Protein AF-A0AAW2SQA1-F1 (afdb_monomer)

pLDDT: mean 84.81, std 9.73, range [44.5, 93.0]

InterPro domains:
  IPR057670 Retroviral polymerase, SH3-like domain [PF25597] (31-67)

Solvent-accessible surface area (backbone atoms only — not comparable to full-atom values): 4612 Å² total; per-residue (Å²): 135,80,88,81,75,88,64,97,63,55,73,63,28,73,77,65,78,42,80,82,80,60,87,80,66,56,59,54,73,35,82,41,79,45,72,52,88,79,72,62,97,85,51,70,66,50,46,74,23,31,31,56,40,68,53,94,87,52,96,62,71,42,68,44,73,72,87,117

Organism: NCBI:txid2727402

Radius of gyration: 17.6 Å; Cα contacts (8 Å, |Δi|>4): 75; chains: 1; bounding box: 30×28×45 Å

Secondary structure (DSSP, 8-state):
----S--SS-HHHHHHSS---GGG--SSSEEEEEEPSS--TTS-SEEEEEEEE--SSSSS-EEEES--

Foldseek 3Di:
DPDPDDDPDDPCCVVPVDDDDCVVPDQWFDWDWAADPDDDPPDDRTATWIWHHADPPDGDTDTHGPPD

Structure (mmCIF, N/CA/C/O backbone):
data_AF-A0AAW2SQA1-F1
#
_entry.id   AF-A0AAW2SQA1-F1
#
loop_
_atom_site.group_PDB
_atom_site.id
_atom_site.type_symbol
_atom_site.label_atom_id
_atom_site.label_alt_id
_atom_site.label_comp_id
_atom_site.label_asym_id
_atom_site.label_entity_id
_atom_site.label_seq_id
_atom_site.pdbx_PDB_ins_code
_atom_site.Cartn_x
_atom_site.Cartn_y
_atom_site.Cartn_z
_atom_site.occupancy
_atom_site.B_iso_or_equiv
_atom_site.auth_seq_id
_atom_site.auth_comp_id
_atom_site.auth_asym_id
_atom_site.auth_atom_id
_atom_site.pdbx_PDB_model_num
ATOM 1 N N . MET A 1 1 ? 14.403 12.314 19.605 1.00 44.50 1 MET A N 1
ATOM 2 C CA . MET A 1 1 ? 13.990 11.135 20.397 1.00 44.50 1 MET A CA 1
ATOM 3 C C . MET A 1 1 ? 12.579 10.768 19.974 1.00 44.50 1 MET A C 1
ATOM 5 O O . MET A 1 1 ? 11.678 11.561 20.209 1.00 44.50 1 MET A O 1
ATOM 9 N N . ALA A 1 2 ? 12.394 9.642 19.283 1.00 51.12 2 ALA A N 1
ATOM 10 C CA . ALA A 1 2 ? 11.054 9.121 19.022 1.00 51.12 2 ALA A CA 1
ATOM 11 C C . ALA A 1 2 ? 10.557 8.411 20.294 1.00 51.12 2 ALA A C 1
ATOM 13 O O . ALA A 1 2 ? 11.357 7.727 20.940 1.00 51.12 2 ALA A O 1
ATOM 14 N N . PRO A 1 3 ? 9.290 8.581 20.697 1.00 64.94 3 PRO A N 1
ATOM 15 C CA . PRO A 1 3 ? 8.757 7.864 21.846 1.00 64.94 3 PRO A CA 1
ATOM 16 C C . PRO A 1 3 ? 8.791 6.356 21.551 1.00 64.94 3 PRO A C 1
ATOM 18 O O . PRO A 1 3 ? 8.150 5.898 20.613 1.00 64.94 3 PRO A O 1
ATOM 21 N N 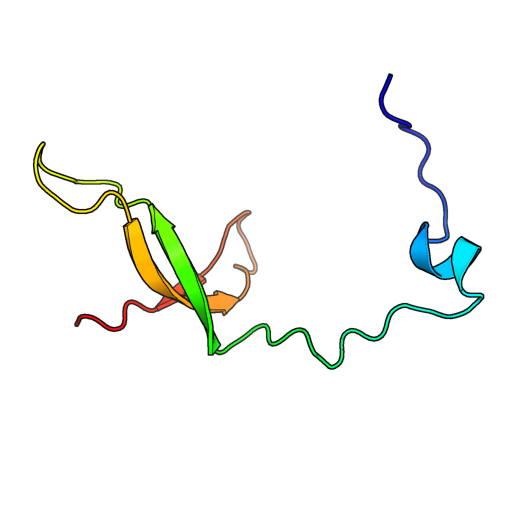. SER A 1 4 ? 9.569 5.591 22.327 1.00 69.88 4 SER A N 1
ATOM 22 C CA . SER A 1 4 ? 9.691 4.129 22.169 1.00 69.88 4 SER A CA 1
ATOM 23 C C . SER A 1 4 ? 8.794 3.331 23.118 1.00 69.88 4 SER A C 1
ATOM 25 O O . SER A 1 4 ? 8.763 2.105 23.052 1.00 69.88 4 SER A O 1
ATOM 27 N N . LYS A 1 5 ? 8.066 4.004 24.020 1.00 78.69 5 LYS A N 1
ATOM 28 C CA . LYS A 1 5 ? 7.126 3.337 24.923 1.00 78.69 5 LYS A CA 1
ATOM 29 C C . LYS A 1 5 ? 5.838 3.028 24.176 1.00 78.69 5 LYS A C 1
ATOM 31 O O . LYS A 1 5 ? 5.146 3.940 23.728 1.00 78.69 5 LYS A O 1
ATOM 36 N N . THR A 1 6 ? 5.508 1.746 24.097 1.00 73.62 6 THR A N 1
ATOM 37 C CA . THR A 1 6 ? 4.215 1.275 23.612 1.00 73.62 6 THR A CA 1
ATOM 38 C C . THR A 1 6 ? 3.129 1.785 24.554 1.00 73.62 6 THR A C 1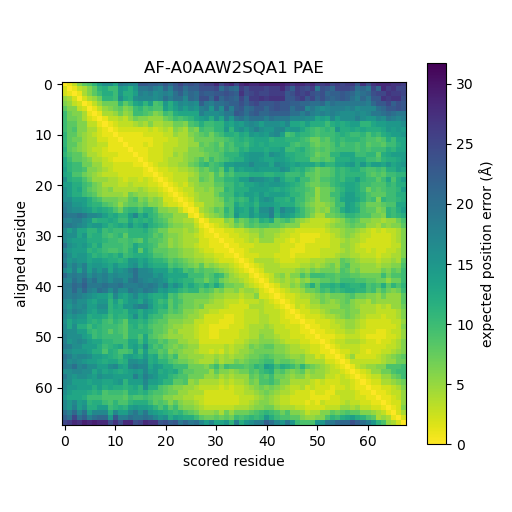
ATOM 40 O O . THR A 1 6 ? 3.084 1.413 25.726 1.00 73.62 6 THR A O 1
ATOM 43 N N . VAL A 1 7 ? 2.280 2.677 24.056 1.00 79.44 7 VAL A N 1
ATOM 44 C CA . VAL A 1 7 ? 1.071 3.123 24.752 1.00 79.44 7 VAL A CA 1
ATOM 45 C C . VAL A 1 7 ? -0.101 2.237 24.323 1.00 79.44 7 VAL A C 1
ATOM 47 O O . VAL A 1 7 ? -0.192 1.899 23.144 1.00 79.44 7 VAL A O 1
ATOM 50 N N . PRO A 1 8 ? -0.993 1.845 25.252 1.00 82.50 8 PRO A N 1
ATOM 51 C CA . PRO A 1 8 ? -2.113 0.954 24.947 1.00 82.50 8 PRO A CA 1
ATOM 52 C C . PRO A 1 8 ? -3.189 1.615 24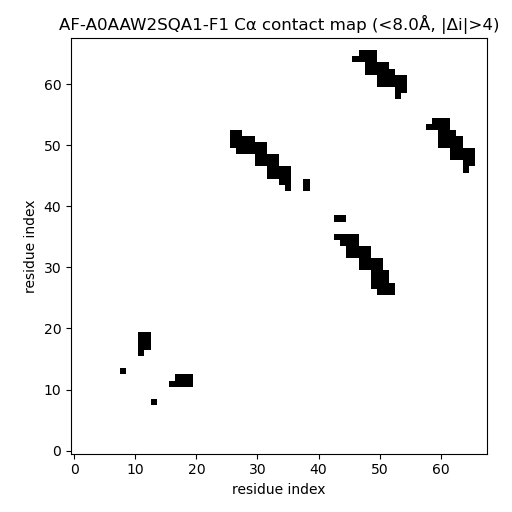.077 1.00 82.50 8 PRO A C 1
ATOM 54 O O . PRO A 1 8 ? -4.007 0.917 23.492 1.00 82.50 8 PRO A O 1
ATOM 57 N N . GLN A 1 9 ? -3.196 2.948 24.010 1.00 85.62 9 GLN A N 1
ATOM 58 C CA . GLN A 1 9 ? -4.164 3.739 23.259 1.00 85.62 9 GLN A CA 1
ATOM 59 C C . GLN A 1 9 ? -3.459 4.541 22.173 1.00 85.62 9 GLN A C 1
ATOM 61 O O . GLN A 1 9 ? -2.350 5.052 22.361 1.00 85.62 9 GLN A O 1
ATOM 66 N N . THR A 1 10 ? -4.123 4.673 21.032 1.00 86.12 10 THR A N 1
ATOM 67 C CA . THR A 1 1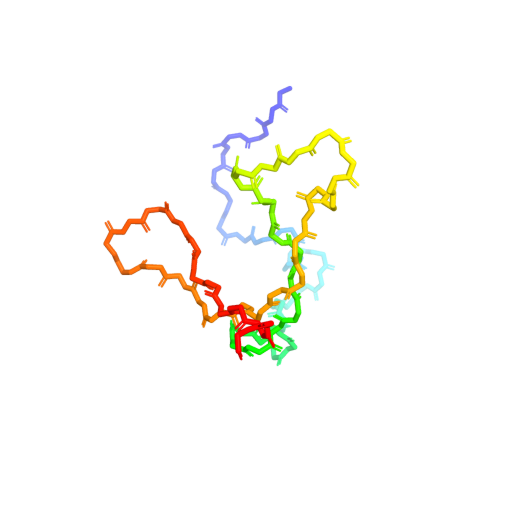0 ? -3.650 5.516 19.935 1.00 86.12 10 THR A CA 1
ATOM 68 C C . THR A 1 10 ? -3.819 7.001 20.287 1.00 86.12 10 THR A C 1
ATOM 70 O O . THR A 1 10 ? -4.751 7.360 21.010 1.00 86.12 10 THR A O 1
ATOM 73 N N . PRO A 1 11 ? -2.988 7.916 19.749 1.00 89.38 11 PRO A N 1
ATOM 74 C CA . PRO A 1 11 ? -3.190 9.354 19.947 1.00 89.38 11 PRO A CA 1
ATOM 75 C C . PRO A 1 11 ? -4.602 9.823 19.564 1.00 89.38 11 PRO A C 1
ATOM 77 O O . PRO A 1 11 ? -5.168 10.682 20.231 1.00 89.38 11 PRO A O 1
ATOM 80 N N . TYR A 1 12 ? -5.201 9.221 18.531 1.00 88.31 12 TYR A N 1
ATOM 81 C CA . TYR A 1 12 ? -6.568 9.530 18.112 1.00 88.31 12 TYR A CA 1
ATOM 82 C C . TYR A 1 12 ? -7.596 9.237 19.215 1.00 88.31 12 TYR A C 1
ATOM 84 O O . TYR A 1 12 ? -8.466 10.062 19.484 1.00 88.31 12 TYR A O 1
ATOM 92 N N . GLU A 1 13 ? -7.481 8.085 19.875 1.00 92.56 13 GLU A N 1
ATOM 93 C CA . GLU A 1 13 ? -8.369 7.698 20.9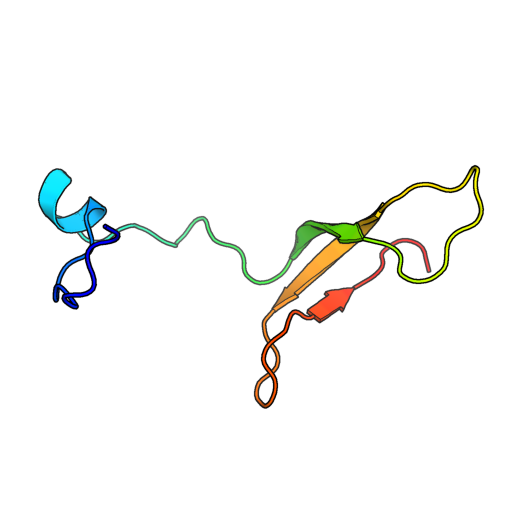76 1.00 92.56 13 GLU A CA 1
ATOM 94 C C . GLU A 1 13 ? -8.238 8.635 22.173 1.00 92.56 13 GLU A C 1
ATOM 96 O O . GLU A 1 13 ? -9.253 9.033 22.738 1.00 92.56 13 GLU A O 1
ATOM 101 N N . ILE A 1 14 ? -7.011 9.040 22.513 1.00 91.56 14 ILE A N 1
ATOM 102 C CA . ILE A 1 14 ? -6.747 9.981 23.610 1.00 91.56 14 ILE A CA 1
ATOM 103 C C . ILE A 1 14 ? -7.396 11.342 23.323 1.00 91.56 14 ILE A C 1
ATOM 105 O O . ILE A 1 14 ? -8.015 11.929 24.207 1.00 91.56 14 ILE A O 1
ATOM 109 N N . TRP A 1 15 ? -7.289 11.840 22.088 1.00 92.25 15 TRP A N 1
ATOM 110 C CA . TRP A 1 15 ? -7.833 13.150 21.711 1.00 92.25 15 TRP A CA 1
ATOM 111 C C . TRP A 1 15 ? -9.354 13.170 21.548 1.00 92.25 15 TRP A C 1
ATOM 113 O O . TRP A 1 15 ? -9.987 14.187 21.823 1.00 92.25 15 TRP A O 1
ATOM 123 N N . HIS A 1 16 ? -9.943 12.079 21.058 1.00 90.50 16 HIS A N 1
ATOM 124 C CA . HIS A 1 16 ? -11.3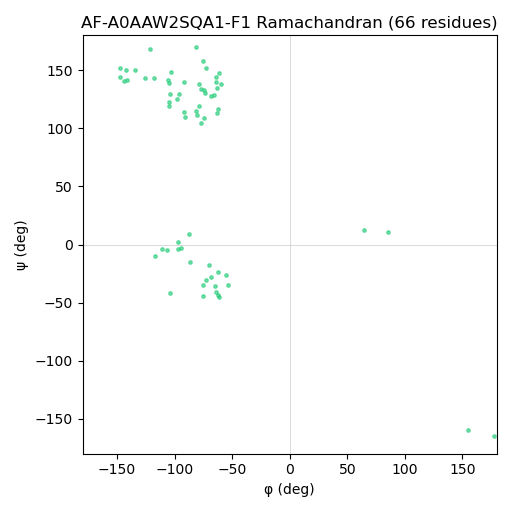52 12.049 20.657 1.00 90.50 16 HIS A CA 1
ATOM 125 C C . HIS A 1 16 ? -12.243 11.187 21.559 1.00 90.50 16 HIS A C 1
ATOM 127 O O . HIS A 1 16 ? -13.453 11.142 21.334 1.00 90.50 16 HIS A O 1
ATOM 133 N N . GLY A 1 17 ? -11.675 10.489 22.548 1.00 93.00 17 GLY A N 1
ATOM 134 C CA . GLY A 1 17 ? -12.404 9.634 23.490 1.00 93.00 17 GLY A CA 1
ATOM 135 C C . GLY A 1 17 ? -13.084 8.419 22.849 1.00 93.00 17 GLY A C 1
ATOM 136 O O . GLY A 1 17 ? -13.937 7.793 23.475 1.00 93.00 17 GLY A O 1
ATOM 137 N N . LYS A 1 18 ? -12.758 8.100 21.590 1.00 91.50 18 LYS A N 1
ATOM 138 C CA . LYS A 1 18 ? -13.343 6.991 20.825 1.00 91.50 18 LYS A CA 1
ATOM 139 C C . LYS A 1 18 ? -12.328 6.385 19.848 1.00 91.50 18 LYS A C 1
ATOM 141 O O . LYS A 1 18 ? -11.470 7.121 19.352 1.00 91.50 18 LYS A O 1
ATOM 146 N N . PRO A 1 19 ? -12.451 5.089 19.510 1.00 89.25 19 PRO A N 1
ATOM 147 C CA . PRO A 1 19 ? -11.613 4.462 18.494 1.00 89.25 19 PRO A CA 1
ATOM 148 C C . PRO A 1 19 ? -11.806 5.112 17.122 1.00 89.25 19 PRO A C 1
ATOM 150 O O . PRO A 1 19 ? -12.901 5.566 16.766 1.00 89.25 19 PRO A O 1
ATOM 153 N N . ALA A 1 20 ? -10.731 5.142 16.334 1.00 87.81 20 ALA A N 1
ATOM 154 C CA . ALA A 1 20 ? -10.783 5.613 14.957 1.00 87.81 20 ALA A CA 1
ATOM 155 C C . ALA A 1 20 ? -11.693 4.707 14.116 1.00 87.81 20 ALA A C 1
ATOM 157 O O . ALA A 1 20 ? -11.615 3.480 14.166 1.00 87.81 20 ALA A O 1
ATOM 158 N N . SER A 1 21 ? -12.565 5.313 13.308 1.00 85.38 21 SER A N 1
ATOM 159 C CA . SER A 1 21 ? -13.384 4.557 12.363 1.00 85.38 21 SER A CA 1
ATOM 160 C C . SER A 1 21 ? -12.569 4.224 11.118 1.00 85.38 21 SER A C 1
ATOM 162 O O . SER A 1 21 ? -12.306 5.095 10.291 1.00 85.38 21 SER A O 1
ATOM 164 N N . TYR A 1 22 ? -12.266 2.944 10.925 1.00 82.38 22 TYR A N 1
ATOM 165 C CA . TYR A 1 22 ? -11.599 2.443 9.719 1.00 82.38 22 TYR A CA 1
ATOM 166 C C . TYR A 1 22 ? -12.561 2.092 8.578 1.00 82.38 22 TYR A C 1
ATOM 168 O O . TYR A 1 22 ? -12.134 1.552 7.566 1.00 82.38 22 TYR A O 1
ATOM 176 N N . LYS A 1 23 ? -13.855 2.429 8.694 1.00 81.75 23 LYS A N 1
ATOM 177 C CA . LYS A 1 23 ? -14.872 2.136 7.662 1.00 81.75 23 LYS A CA 1
ATOM 178 C C . LYS A 1 23 ? -14.520 2.695 6.275 1.00 81.75 23 LYS A C 1
ATOM 180 O O . LYS A 1 23 ? -14.975 2.159 5.270 1.00 81.75 23 LYS A O 1
ATOM 185 N N . CYS A 1 24 ? -13.720 3.760 6.220 1.00 75.00 24 CYS A N 1
ATOM 186 C CA . CYS A 1 24 ? -13.272 4.380 4.973 1.00 75.00 24 CYS A CA 1
ATOM 187 C C . CYS A 1 24 ? -12.003 3.735 4.389 1.00 75.00 24 CYS A C 1
ATOM 189 O O . CYS A 1 24 ? -11.692 3.974 3.223 1.00 75.00 24 CYS A O 1
ATOM 191 N N . LEU A 1 25 ? -11.264 2.932 5.166 1.00 75.56 25 LEU A N 1
ATOM 192 C CA . LEU A 1 25 ? -10.080 2.234 4.674 1.00 75.56 25 LEU A CA 1
ATOM 193 C C . LEU A 1 25 ? -10.521 1.031 3.841 1.00 75.56 25 LEU A C 1
ATOM 195 O O . LEU A 1 25 ? -10.948 0.005 4.366 1.00 75.56 25 LEU A O 1
ATOM 199 N N . ARG A 1 26 ? -10.411 1.156 2.519 1.00 70.44 26 ARG A N 1
ATOM 200 C CA . ARG A 1 26 ? -10.593 0.029 1.603 1.00 70.44 26 ARG A CA 1
ATOM 201 C C . ARG A 1 26 ? -9.242 -0.639 1.369 1.00 70.44 26 ARG A C 1
ATOM 203 O O . ARG A 1 26 ? -8.379 -0.062 0.717 1.00 70.44 26 ARG A O 1
ATOM 210 N N . VAL A 1 27 ? -9.073 -1.852 1.899 1.00 73.31 27 VAL A N 1
ATOM 211 C CA . VAL A 1 27 ? -7.871 -2.677 1.662 1.00 73.31 27 VAL A CA 1
ATOM 212 C C . VAL A 1 27 ? -7.772 -3.085 0.190 1.00 73.31 27 VAL A C 1
ATOM 214 O O . VAL A 1 27 ? -6.688 -3.104 -0.372 1.00 73.31 27 VAL A O 1
ATOM 217 N N . TRP A 1 28 ? -8.908 -3.349 -0.454 1.00 83.94 28 TRP A N 1
ATOM 218 C CA . TRP A 1 28 ? -8.961 -3.671 -1.874 1.00 83.94 28 TRP A CA 1
ATOM 219 C C . TRP A 1 28 ? -9.490 -2.488 -2.675 1.00 83.94 28 TRP A C 1
ATOM 221 O O . TRP A 1 28 ? -10.462 -1.836 -2.282 1.00 83.94 28 TRP A O 1
ATOM 231 N N . GLY A 1 29 ? -8.895 -2.222 -3.832 1.00 81.94 29 GLY A N 1
ATOM 232 C CA . GLY A 1 29 ? -9.459 -1.241 -4.744 1.00 81.94 29 GLY A CA 1
ATOM 233 C C . GLY A 1 29 ? -9.054 0.207 -4.453 1.00 81.94 29 GLY A C 1
ATOM 234 O O . GLY A 1 29 ? -9.614 1.102 -5.083 1.00 81.94 29 GLY A O 1
ATOM 235 N N . SER A 1 30 ? -8.086 0.489 -3.582 1.00 86.94 30 SER A N 1
ATOM 236 C CA . SER A 1 30 ? -7.528 1.849 -3.514 1.00 86.94 30 SER A CA 1
ATOM 237 C C . SER A 1 30 ? -6.559 2.082 -4.681 1.00 86.94 30 SER A C 1
ATOM 239 O O . SER A 1 30 ? -5.729 1.206 -4.935 1.00 86.94 30 SER A O 1
ATOM 241 N N . PRO A 1 31 ? -6.621 3.216 -5.404 1.00 90.19 31 PRO A N 1
ATOM 242 C CA . PRO A 1 31 ? -5.552 3.590 -6.323 1.00 90.19 31 PRO A CA 1
ATOM 243 C C . PRO A 1 31 ? -4.261 3.837 -5.535 1.00 90.19 31 PRO A C 1
ATOM 245 O O . PRO A 1 31 ? -4.288 4.417 -4.447 1.00 90.19 31 PRO A O 1
ATOM 248 N N . ALA A 1 32 ? -3.137 3.388 -6.079 1.00 90.56 32 ALA A N 1
ATOM 249 C CA . ALA A 1 32 ? -1.816 3.562 -5.494 1.00 90.56 32 ALA A CA 1
ATOM 250 C C . ALA A 1 32 ? -0.778 3.779 -6.599 1.00 90.56 32 ALA A C 1
ATOM 252 O O . ALA A 1 32 ? -0.829 3.124 -7.636 1.00 90.56 32 ALA A O 1
ATOM 253 N N . TYR A 1 33 ? 0.176 4.681 -6.369 1.00 92.12 33 TYR A N 1
ATOM 254 C CA . TYR A 1 33 ? 1.312 4.874 -7.268 1.00 92.12 33 TYR A CA 1
ATOM 255 C C . TYR A 1 33 ? 2.470 3.991 -6.816 1.00 92.12 33 TYR A C 1
ATOM 257 O O . TYR A 1 33 ? 3.024 4.191 -5.734 1.00 92.12 33 TYR A O 1
ATOM 265 N N . V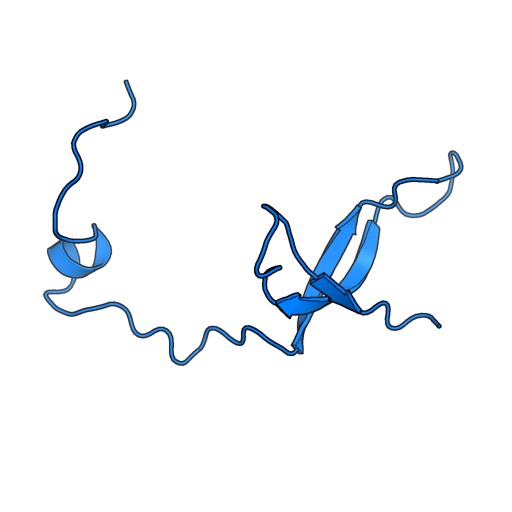AL A 1 34 ? 2.835 3.013 -7.640 1.00 91.25 34 VAL A N 1
ATOM 266 C CA . VAL A 1 34 ? 3.910 2.062 -7.346 1.00 91.25 34 VAL A CA 1
ATOM 267 C C . VAL A 1 34 ? 5.136 2.444 -8.158 1.00 91.25 34 VAL A C 1
ATOM 269 O O . VAL A 1 34 ? 5.053 2.673 -9.362 1.00 91.25 34 VAL A O 1
ATOM 272 N N . LYS A 1 35 ? 6.294 2.543 -7.499 1.00 91.12 35 LYS A N 1
ATOM 273 C CA . LYS A 1 35 ? 7.559 2.849 -8.173 1.00 91.12 35 LYS A CA 1
ATOM 274 C C . LYS A 1 35 ? 7.934 1.704 -9.114 1.00 91.12 35 LYS A C 1
ATOM 276 O O . LYS A 1 35 ? 8.022 0.555 -8.685 1.00 91.12 35 LYS A O 1
ATOM 281 N N . ARG A 1 36 ? 8.232 2.033 -10.370 1.00 88.75 36 ARG A N 1
ATOM 282 C CA . ARG A 1 36 ? 8.696 1.056 -11.356 1.00 88.75 36 ARG A CA 1
ATOM 283 C C . ARG A 1 36 ? 10.149 0.668 -11.054 1.00 88.75 36 ARG A C 1
ATOM 285 O O . ARG A 1 36 ? 10.990 1.542 -10.834 1.00 88.75 36 ARG A O 1
ATOM 292 N N . VAL A 1 37 ? 10.437 -0.635 -11.013 1.00 85.94 37 VAL A N 1
ATOM 293 C CA . VAL A 1 37 ? 11.790 -1.155 -10.729 1.00 85.94 37 VAL A CA 1
ATOM 294 C C . VAL A 1 37 ? 12.704 -0.992 -11.944 1.00 85.94 37 VAL A C 1
ATOM 296 O O . VAL A 1 37 ? 13.831 -0.525 -11.805 1.00 85.94 37 VAL A O 1
ATOM 299 N N . VAL A 1 38 ? 12.198 -1.325 -13.132 1.00 85.94 38 VAL A N 1
ATOM 300 C CA . VAL A 1 38 ? 12.905 -1.187 -14.412 1.00 85.94 38 VAL A CA 1
ATOM 301 C C . VAL A 1 38 ? 12.321 0.008 -15.153 1.00 85.94 38 VAL A C 1
ATOM 303 O O . VAL A 1 38 ? 11.124 0.017 -15.416 1.00 85.94 38 VAL A O 1
ATOM 306 N N . ARG A 1 39 ? 13.129 1.028 -15.451 1.00 88.31 39 ARG A N 1
ATOM 307 C CA . ARG A 1 39 ? 12.690 2.234 -16.170 1.00 88.31 39 ARG A CA 1
ATOM 308 C C . ARG A 1 39 ? 13.815 2.787 -17.036 1.00 88.31 39 ARG A C 1
ATOM 310 O O . ARG A 1 39 ? 14.964 2.788 -16.585 1.00 88.31 39 ARG A O 1
ATOM 317 N N . ASP A 1 40 ? 13.476 3.326 -18.198 1.00 88.38 40 ASP A N 1
ATOM 318 C CA . ASP A 1 40 ? 14.387 4.163 -18.971 1.00 88.38 40 ASP A CA 1
ATOM 319 C C . ASP A 1 40 ? 14.402 5.605 -18.447 1.00 88.38 40 ASP A C 1
ATOM 321 O O . ASP A 1 40 ? 13.605 6.017 -17.599 1.00 88.38 40 ASP A O 1
ATOM 325 N N . LYS A 1 41 ? 15.354 6.408 -18.937 1.00 87.56 41 LYS A N 1
ATOM 326 C CA . LYS A 1 41 ? 15.585 7.783 -18.456 1.00 87.56 41 LYS A CA 1
ATOM 327 C C . LYS A 1 41 ? 14.386 8.719 -18.676 1.00 87.56 41 LYS A C 1
ATOM 329 O O . LYS A 1 41 ? 14.285 9.723 -17.975 1.00 87.56 41 LYS A O 1
ATOM 334 N N . LEU A 1 42 ? 13.517 8.401 -19.638 1.00 90.69 42 LEU A N 1
ATOM 335 C CA . LEU A 1 42 ? 12.342 9.199 -20.011 1.00 90.69 42 LEU A CA 1
ATOM 336 C C . LEU A 1 42 ? 11.010 8.587 -19.549 1.00 90.69 42 LEU A C 1
ATOM 338 O O . LEU A 1 42 ? 9.970 9.222 -19.714 1.00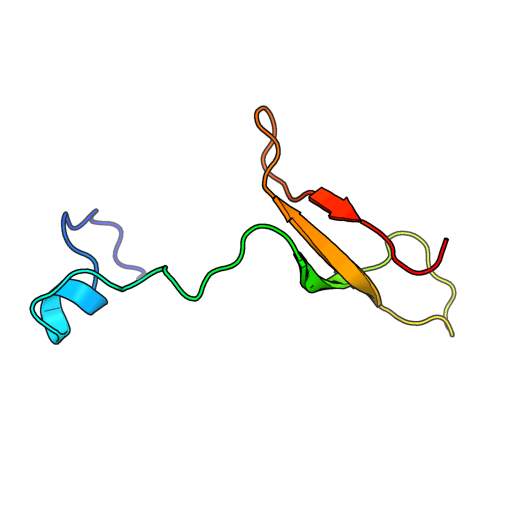 90.69 42 LEU A O 1
ATOM 342 N N . ASP A 1 43 ? 11.031 7.392 -18.959 1.00 88.19 43 ASP A N 1
ATOM 343 C CA . ASP A 1 43 ? 9.814 6.717 -18.517 1.00 88.19 43 ASP A CA 1
ATOM 344 C C . ASP A 1 43 ? 9.245 7.324 -17.235 1.00 88.19 43 ASP A C 1
ATOM 346 O O . ASP A 1 43 ? 9.945 7.926 -16.409 1.00 88.19 43 ASP A O 1
ATOM 350 N N . SER A 1 44 ? 7.948 7.091 -17.020 1.00 87.75 44 SER A N 1
ATOM 351 C CA . SER A 1 44 ? 7.309 7.441 -15.758 1.00 87.75 44 SER A CA 1
ATOM 352 C C . SER A 1 44 ? 7.978 6.716 -14.582 1.00 87.75 44 SER A C 1
ATOM 354 O O . SER A 1 44 ? 8.307 5.529 -14.626 1.00 87.75 44 SER A O 1
ATOM 356 N N . ILE A 1 45 ? 8.168 7.445 -13.479 1.00 89.75 45 ILE A N 1
ATOM 357 C CA . ILE A 1 45 ? 8.808 6.914 -12.262 1.00 89.75 45 ILE A CA 1
ATOM 358 C C . ILE A 1 45 ? 7.923 5.858 -11.579 1.00 89.75 45 ILE A C 1
ATOM 360 O O . ILE A 1 45 ? 8.419 4.960 -10.893 1.00 89.75 45 ILE A O 1
ATOM 364 N N . SER A 1 46 ? 6.610 5.969 -11.764 1.00 91.38 46 SER A N 1
ATOM 365 C CA . SER A 1 46 ? 5.602 5.140 -11.117 1.00 91.38 46 SER A CA 1
ATOM 366 C C . SER A 1 46 ? 4.455 4.807 -12.061 1.00 91.38 46 SER A C 1
ATOM 368 O O . SER A 1 46 ? 4.116 5.612 -12.935 1.00 91.38 46 SER A O 1
ATOM 370 N N . SER A 1 47 ? 3.836 3.651 -11.845 1.00 91.06 47 SER A N 1
ATOM 371 C CA . SER A 1 47 ? 2.579 3.240 -12.470 1.00 91.06 47 SER A CA 1
ATOM 372 C C . SER A 1 47 ? 1.419 3.385 -11.486 1.00 91.06 47 SER A C 1
ATOM 374 O O . SER A 1 47 ? 1.592 3.282 -10.268 1.00 91.06 47 SER A O 1
ATOM 376 N N . LEU A 1 48 ? 0.234 3.682 -12.022 1.00 92.31 48 LEU A N 1
ATOM 377 C CA . LEU A 1 48 ? -1.003 3.668 -11.253 1.00 92.31 48 LEU A CA 1
ATOM 378 C C . LEU A 1 48 ? -1.494 2.220 -11.163 1.00 92.31 48 LEU A C 1
ATOM 380 O O . LEU A 1 48 ? -1.879 1.631 -12.168 1.00 92.31 48 LEU A O 1
ATOM 384 N N . CYS A 1 49 ? -1.512 1.669 -9.958 1.00 91.94 49 CYS A N 1
ATOM 385 C CA . CYS A 1 49 ? -1.959 0.311 -9.684 1.00 91.94 49 CYS A CA 1
ATOM 386 C C . CYS A 1 49 ? -3.125 0.317 -8.694 1.00 91.94 49 CYS A C 1
ATOM 388 O O . CYS A 1 49 ? -3.425 1.319 -8.033 1.00 91.94 49 CYS A O 1
ATOM 390 N N . ARG A 1 50 ? -3.776 -0.835 -8.553 1.00 92.44 50 ARG A N 1
ATOM 391 C CA . ARG A 1 50 ? -4.782 -1.067 -7.524 1.00 92.44 50 ARG A CA 1
ATOM 392 C C . ARG A 1 50 ? -4.182 -1.803 -6.337 1.00 92.44 50 ARG A C 1
ATOM 394 O O . ARG A 1 50 ? -3.623 -2.880 -6.500 1.00 92.44 50 ARG A O 1
ATOM 401 N N . PHE A 1 51 ? -4.324 -1.244 -5.140 1.00 91.00 51 PHE A N 1
ATOM 402 C CA . PHE A 1 51 ? -3.953 -1.935 -3.910 1.00 91.00 51 PHE A CA 1
ATOM 403 C C . PHE A 1 51 ? -4.899 -3.115 -3.664 1.00 91.00 51 PHE A C 1
ATOM 405 O O . PHE A 1 51 ? -6.124 -2.956 -3.717 1.00 91.00 51 PHE A O 1
ATOM 412 N N . VAL A 1 52 ? -4.320 -4.293 -3.440 1.00 90.94 52 VAL A N 1
ATOM 413 C CA . VAL A 1 52 ? -5.048 -5.549 -3.216 1.00 90.94 52 VAL A CA 1
ATOM 414 C C . VAL A 1 52 ? -5.028 -5.923 -1.737 1.00 90.94 52 VAL A C 1
ATOM 416 O O . VAL A 1 52 ? -6.049 -6.354 -1.205 1.00 90.94 52 VAL A O 1
ATOM 419 N N . GLY A 1 53 ? -3.881 -5.759 -1.073 1.00 90.06 53 GLY A N 1
ATOM 420 C CA . GLY A 1 53 ? -3.721 -6.096 0.337 1.00 90.06 53 GLY A CA 1
ATOM 421 C C . GLY A 1 53 ? -2.279 -6.408 0.726 1.00 90.06 53 GLY A C 1
ATOM 422 O O . GLY A 1 53 ? -1.331 -6.033 0.037 1.00 90.06 53 GLY A O 1
ATOM 423 N N . TYR A 1 54 ? -2.126 -7.106 1.847 1.00 88.69 54 TYR A N 1
ATOM 424 C CA . TYR A 1 54 ? -0.834 -7.458 2.432 1.00 88.69 54 TYR A CA 1
ATOM 425 C C . TYR A 1 54 ? -0.527 -8.950 2.217 1.00 88.69 54 TYR A C 1
ATOM 427 O O . TYR A 1 54 ? -1.445 -9.768 2.332 1.00 88.69 54 TYR A O 1
ATOM 435 N N . PRO A 1 55 ? 0.731 -9.331 1.935 1.00 87.81 55 PRO A N 1
ATOM 436 C CA . PRO A 1 55 ? 1.142 -10.726 1.912 1.00 87.81 55 PRO A CA 1
ATOM 437 C C . PRO A 1 55 ? 1.007 -11.357 3.296 1.00 87.81 55 PRO A C 1
ATOM 439 O O . PRO A 1 55 ? 1.270 -10.718 4.313 1.00 87.81 55 PRO A O 1
ATOM 442 N N . LYS A 1 56 ? 0.622 -12.635 3.337 1.00 85.75 56 LYS A N 1
ATOM 443 C CA . LYS A 1 56 ? 0.467 -13.377 4.597 1.00 85.75 56 LYS A CA 1
ATOM 444 C C . LYS A 1 56 ? 1.812 -13.732 5.243 1.00 85.75 56 LYS A C 1
ATOM 446 O O . LYS A 1 56 ? 1.895 -13.831 6.461 1.00 85.75 56 LYS A O 1
ATOM 451 N N . GLU A 1 57 ? 2.844 -13.933 4.428 1.00 90.81 57 GLU A N 1
ATOM 452 C CA . GLU A 1 57 ? 4.116 -14.545 4.845 1.00 90.81 57 GLU A CA 1
ATOM 453 C C . GLU A 1 57 ? 5.320 -13.608 4.710 1.00 90.81 57 GLU A C 1
ATOM 455 O O . GLU A 1 57 ? 6.406 -13.916 5.195 1.00 90.81 57 GLU A O 1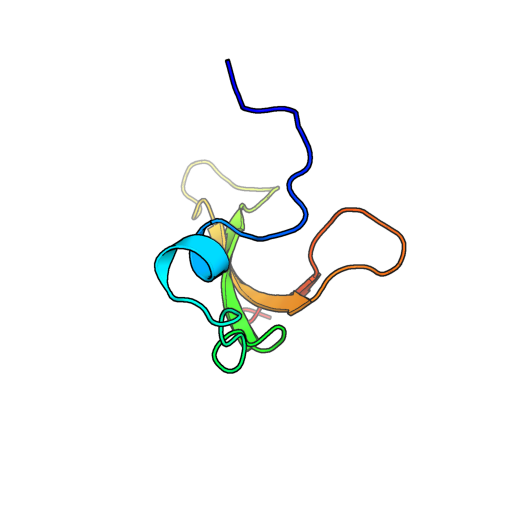
ATOM 460 N N . THR A 1 58 ? 5.151 -12.452 4.066 1.00 90.19 58 THR A N 1
ATOM 461 C CA . THR A 1 58 ? 6.242 -11.510 3.805 1.00 90.19 58 THR A CA 1
ATOM 462 C C . THR A 1 58 ? 5.833 -10.082 4.128 1.00 90.19 58 THR A C 1
ATOM 464 O O . THR A 1 58 ? 4.671 -9.691 4.021 1.00 90.19 58 THR A O 1
ATOM 467 N N . MET A 1 59 ? 6.816 -9.276 4.527 1.00 85.56 59 MET A N 1
ATOM 468 C CA . MET A 1 59 ? 6.620 -7.840 4.687 1.00 85.56 59 MET A CA 1
ATOM 469 C C . MET A 1 59 ? 6.562 -7.209 3.295 1.00 85.56 59 MET A C 1
ATOM 471 O O . MET A 1 59 ? 7.567 -7.154 2.588 1.00 85.56 59 MET A O 1
ATOM 475 N N . GLY A 1 60 ? 5.382 -6.756 2.883 1.00 88.56 60 GLY A N 1
ATOM 476 C CA . GLY A 1 60 ? 5.187 -6.170 1.564 1.00 88.56 60 GLY A CA 1
ATOM 477 C C . GLY A 1 60 ? 3.743 -5.775 1.297 1.00 88.56 60 GLY A C 1
ATOM 478 O O . GLY A 1 60 ? 2.921 -5.695 2.210 1.00 88.56 60 GLY A O 1
ATOM 479 N N . TYR A 1 61 ? 3.449 -5.539 0.023 1.00 90.25 61 TYR A N 1
ATOM 480 C CA . TYR A 1 61 ? 2.140 -5.119 -0.465 1.00 90.25 61 TYR A CA 1
ATOM 481 C C . TYR A 1 61 ? 1.855 -5.814 -1.795 1.00 90.25 61 TYR A C 1
ATOM 483 O O . TYR A 1 61 ? 2.756 -5.947 -2.625 1.00 90.25 61 TYR A O 1
ATOM 491 N N . TYR A 1 62 ? 0.606 -6.216 -2.013 1.00 91.00 62 TYR A N 1
ATOM 492 C CA . TYR A 1 62 ? 0.130 -6.682 -3.309 1.00 91.00 62 TYR A CA 1
ATOM 493 C C . TYR A 1 62 ? -0.560 -5.552 -4.062 1.00 91.00 62 TYR A C 1
ATOM 495 O O . TYR A 1 62 ? -1.467 -4.888 -3.545 1.00 91.00 62 TYR A O 1
ATOM 503 N N . PHE A 1 63 ? -0.142 -5.378 -5.310 1.00 91.12 63 PHE A N 1
ATOM 504 C CA . PHE A 1 63 ? -0.723 -4.439 -6.252 1.00 91.12 63 PHE A CA 1
ATOM 505 C C . PHE A 1 63 ? -1.120 -5.180 -7.525 1.00 91.12 63 PHE A C 1
ATOM 507 O O . PHE A 1 63 ? -0.423 -6.095 -7.955 1.00 91.12 63 PHE A O 1
ATOM 514 N N . TYR A 1 64 ? -2.239 -4.773 -8.108 1.00 90.94 64 TYR A N 1
ATOM 515 C CA . TYR A 1 64 ? -2.690 -5.210 -9.420 1.00 90.94 64 TYR A CA 1
ATOM 516 C C . TYR A 1 64 ? -2.448 -4.076 -10.414 1.00 90.94 64 TYR A C 1
ATOM 518 O O . TYR A 1 64 ? -2.909 -2.952 -10.184 1.00 90.94 64 TYR A O 1
ATOM 526 N N . ASP A 1 65 ? -1.691 -4.344 -11.474 1.00 88.94 65 ASP A N 1
ATOM 527 C CA . ASP A 1 65 ? -1.499 -3.378 -12.551 1.00 88.94 65 ASP A CA 1
ATOM 528 C C . ASP A 1 65 ? -2.776 -3.312 -13.400 1.00 88.94 65 ASP A C 1
ATOM 530 O O . ASP A 1 65 ? -3.370 -4.336 -13.716 1.00 88.94 65 ASP A O 1
ATOM 534 N N . LEU A 1 66 ? -3.237 -2.099 -13.703 1.00 80.75 66 LEU A N 1
ATOM 535 C CA . LEU A 1 66 ? -4.434 -1.867 -14.520 1.00 80.75 66 LEU A CA 1
ATOM 536 C C . LEU A 1 66 ? -4.090 -1.657 -16.002 1.00 80.75 66 LEU A C 1
ATOM 538 O O . LEU A 1 66 ? -4.996 -1.407 -16.792 1.00 80.75 66 LEU A O 1
ATOM 542 N N . SER A 1 67 ? -2.800 -1.653 -16.347 1.00 75.00 67 SER A N 1
ATOM 543 C CA . SER A 1 67 ? -2.297 -1.380 -17.695 1.00 75.00 67 SER A CA 1
ATOM 544 C C . SER A 1 67 ? -1.996 -2.625 -18.538 1.00 75.00 67 SER A C 1
ATOM 546 O O . SER A 1 67 ? -1.563 -2.463 -19.678 1.00 75.00 67 SER A O 1
ATOM 548 N N . GLU A 1 68 ? -2.254 -3.829 -18.010 1.00 54.97 68 GLU A N 1
ATOM 549 C CA . GLU A 1 68 ? -2.314 -5.080 -18.790 1.00 54.97 68 GLU A CA 1
ATOM 550 C C . GLU A 1 68 ? -3.715 -5.351 -19.351 1.00 54.97 68 GLU A C 1
ATOM 552 O O . GLU A 1 68 ? -4.711 -5.115 -18.625 1.00 54.97 68 GLU A O 1
#

Sequence (68 aa):
MAPSKTVPQTPYEIWHGKPASYKCLRVWGSPAYVKRVVRDKLDSISSLCRFVGYPKETMGYYFYDLSE

Mean predicted aligned error: 9.12 Å